Protein AF-A0A967SV02-F1 (afdb_monomer)

Sequence (90 aa):
SVQIKWISGIGADYSPAIYLAKYINIDKDANGVFYQYHLSDSVLTDYKIGLFNTALYTQIEYQPVHTLRLVAAARYDRLDYNFDNHLPPG

pLDDT: mean 94.32, std 5.28, range [66.0, 98.69]

Mean predicted aligned error: 6.48 Å

Nearest PDB structures (foldseek):
  8b0f-assembly1_B  TM=1.812E-01  e=5.887E-02  Homo sapiens
  8a1d-assembly1_D  TM=1.664E-01  e=2.305E-01  Mus musculus
  6h03-assembly1_G  TM=1.717E-01  e=3.291E-01  Homo sapiens
  8b0f-assembly1_C  TM=1.833E-01  e=4.428E-01  Homo sapiens
  7pag-assembly1_A  TM=2.234E-01  e=2.475E+00  Mus musculus

Foldseek 3Di:
DKDKDKDKDKDKDKDKDWDWDFDKDWDADPVGDTDDIDTDPHTPFTKIKTKMKMKIKMKMWIDRDPPDIDIDMDMDMDIDIDMGGPDDDD

Structure (mmCIF, N/CA/C/O backbone):
data_AF-A0A967SV02-F1
#
_entry.id   AF-A0A967SV02-F1
#
loop_
_atom_site.group_PDB
_atom_site.id
_atom_site.type_symbol
_atom_site.label_atom_id
_atom_site.label_alt_id
_atom_site.label_comp_id
_atom_site.label_asym_id
_atom_site.label_entity_id
_atom_site.label_seq_id
_atom_site.pdbx_PDB_ins_code
_atom_site.Cartn_x
_atom_site.Cartn_y
_atom_site.Cartn_z
_atom_site.occupancy
_atom_site.B_iso_or_equiv
_atom_site.auth_seq_id
_atom_site.auth_comp_id
_atom_site.auth_asym_id
_atom_site.auth_atom_id
_atom_site.pdbx_PDB_model_num
ATOM 1 N N . SER A 1 1 ? -27.443 7.155 31.157 1.00 74.06 1 SER A N 1
ATOM 2 C CA . SER A 1 1 ? -27.255 5.759 30.718 1.00 74.06 1 SER A CA 1
ATOM 3 C C . SER A 1 1 ? -25.877 5.582 30.118 1.00 74.06 1 SER A C 1
ATOM 5 O O . SER A 1 1 ? -25.405 6.501 29.458 1.00 74.06 1 SER A O 1
ATOM 7 N N . VAL A 1 2 ? -25.246 4.437 30.370 1.00 85.19 2 VAL A N 1
ATOM 8 C CA . VAL A 1 2 ? -23.989 4.022 29.731 1.00 85.19 2 VAL A CA 1
ATOM 9 C C . VAL A 1 2 ? -24.268 3.665 28.269 1.00 85.19 2 VAL A C 1
ATOM 11 O O . VAL A 1 2 ? -25.286 3.030 27.996 1.00 85.19 2 VAL A O 1
ATOM 14 N N . GLN A 1 3 ? -23.399 4.068 27.338 1.00 94.31 3 GLN A N 1
ATOM 15 C CA . GLN A 1 3 ? -23.519 3.709 25.917 1.00 94.31 3 GLN A CA 1
ATOM 16 C C . GLN A 1 3 ? -22.282 2.944 25.446 1.00 94.31 3 GLN A C 1
ATOM 18 O O . GLN A 1 3 ? -21.156 3.340 25.744 1.00 94.31 3 GLN A O 1
ATOM 23 N N . ILE A 1 4 ? -22.496 1.861 24.699 1.00 96.69 4 ILE A N 1
ATOM 24 C CA . ILE A 1 4 ? -21.445 1.109 24.008 1.00 96.69 4 ILE A CA 1
ATOM 25 C C . ILE A 1 4 ? -21.820 1.050 22.531 1.00 96.69 4 ILE A C 1
ATOM 27 O O . ILE A 1 4 ? -22.950 0.693 22.199 1.00 96.69 4 ILE A O 1
ATOM 31 N N . LYS A 1 5 ? -20.876 1.376 21.649 1.00 97.56 5 LYS A N 1
ATOM 32 C CA . LYS A 1 5 ? -20.993 1.132 20.209 1.00 97.56 5 LYS A CA 1
ATOM 33 C C . LYS A 1 5 ? -19.822 0.286 19.762 1.00 97.56 5 LYS A C 1
ATOM 35 O O . LYS A 1 5 ? -18.684 0.545 20.139 1.00 97.56 5 LYS A O 1
ATOM 40 N N . TRP A 1 6 ? -20.108 -0.708 18.940 1.00 98.25 6 TRP A N 1
ATOM 41 C CA . TRP A 1 6 ? -19.102 -1.590 18.381 1.00 98.25 6 TRP A CA 1
ATOM 42 C C . TRP A 1 6 ? -19.330 -1.716 16.881 1.00 98.25 6 TRP A C 1
ATOM 44 O O . TRP A 1 6 ? -20.459 -1.921 16.436 1.00 98.25 6 TRP A O 1
ATOM 54 N N . ILE A 1 7 ? -18.259 -1.552 16.112 1.00 98.50 7 ILE A N 1
ATOM 55 C CA . ILE A 1 7 ? -18.256 -1.700 14.660 1.00 98.50 7 ILE A CA 1
ATOM 56 C C . ILE A 1 7 ? -17.077 -2.590 14.300 1.00 98.50 7 ILE A C 1
ATOM 58 O O . ILE A 1 7 ? -15.969 -2.368 14.776 1.00 98.50 7 ILE A O 1
ATOM 62 N N . SER A 1 8 ? -17.307 -3.579 13.446 1.00 98.44 8 SER A N 1
ATOM 63 C CA . SER A 1 8 ? -16.245 -4.367 12.822 1.00 98.44 8 SER A CA 1
ATOM 64 C C . SER A 1 8 ? -16.493 -4.466 11.330 1.00 98.44 8 SER A C 1
ATOM 66 O O . SER A 1 8 ? -17.631 -4.339 10.877 1.00 98.44 8 SER A O 1
ATOM 68 N N . GLY A 1 9 ? -15.438 -4.719 10.572 1.00 98.56 9 GLY A N 1
ATOM 69 C CA . GLY A 1 9 ? -15.560 -4.973 9.150 1.00 98.56 9 GLY A CA 1
ATOM 70 C C . GLY A 1 9 ? -14.305 -5.591 8.566 1.00 98.56 9 GLY A C 1
ATOM 71 O O . GLY A 1 9 ? -13.258 -5.665 9.208 1.00 98.56 9 GLY A O 1
ATOM 72 N N . ILE A 1 10 ? -14.441 -6.046 7.330 1.00 98.50 10 ILE A N 1
ATOM 73 C CA . ILE A 1 10 ? -13.361 -6.626 6.541 1.00 98.50 10 ILE A CA 1
ATOM 74 C C . ILE A 1 10 ? -13.122 -5.773 5.298 1.00 98.50 10 ILE A C 1
ATOM 76 O O . ILE A 1 10 ? -14.026 -5.081 4.831 1.00 98.50 10 ILE A O 1
ATOM 80 N N . GLY A 1 11 ? -11.905 -5.815 4.774 1.00 97.94 11 GLY A N 1
ATOM 81 C CA . GLY A 1 11 ? -11.528 -5.187 3.514 1.00 97.94 11 GLY A CA 1
ATOM 82 C C . GLY A 1 11 ? -10.841 -6.194 2.604 1.00 97.94 11 GLY A C 1
ATOM 83 O O . GLY A 1 11 ? -10.124 -7.070 3.084 1.00 97.94 11 GLY A O 1
ATOM 84 N N . ALA A 1 12 ? -11.065 -6.062 1.303 1.00 97.69 12 ALA A N 1
ATOM 85 C CA . ALA A 1 12 ? -10.308 -6.753 0.274 1.00 97.69 12 ALA A CA 1
ATOM 86 C C . ALA A 1 12 ? -10.045 -5.765 -0.863 1.00 97.69 12 ALA A C 1
ATOM 88 O O . ALA A 1 12 ? -10.974 -5.101 -1.320 1.00 97.69 12 ALA A O 1
ATOM 89 N N . ASP A 1 13 ? -8.793 -5.668 -1.288 1.00 96.94 13 ASP A N 1
ATOM 90 C CA . ASP A 1 13 ? -8.350 -4.787 -2.362 1.00 96.94 13 ASP A CA 1
ATOM 91 C C . ASP A 1 13 ? -7.468 -5.567 -3.337 1.00 96.94 13 ASP A C 1
ATOM 93 O O . ASP A 1 13 ? -6.544 -6.273 -2.927 1.00 96.94 13 ASP A O 1
ATOM 97 N N . TYR A 1 14 ? -7.780 -5.459 -4.628 1.00 96.19 14 TYR A N 1
ATOM 98 C CA . TYR A 1 14 ? -6.991 -6.039 -5.706 1.00 96.19 14 TYR A CA 1
ATOM 99 C C . TYR A 1 14 ? -6.480 -4.917 -6.606 1.00 96.19 14 TYR A C 1
ATOM 101 O O . TYR A 1 14 ? -7.248 -4.316 -7.357 1.00 96.19 14 TYR A O 1
ATOM 109 N N . SER A 1 15 ? -5.172 -4.677 -6.533 1.00 95.12 15 SER A N 1
ATOM 110 C CA . SER A 1 15 ? -4.493 -3.539 -7.153 1.00 95.12 15 SER A CA 1
ATOM 111 C C . SER A 1 15 ? -3.362 -4.007 -8.081 1.00 95.12 15 SER A C 1
ATOM 113 O O . SER A 1 15 ? -2.183 -3.873 -7.745 1.00 95.12 15 SER A O 1
ATOM 115 N N . PRO A 1 16 ? -3.670 -4.609 -9.246 1.00 94.75 16 PRO A N 1
ATOM 116 C CA . PRO A 1 16 ? -2.649 -4.979 -10.216 1.00 94.75 16 PRO A CA 1
ATOM 117 C C . PRO A 1 16 ? -2.048 -3.736 -10.887 1.00 94.75 16 PRO A C 1
ATOM 119 O O . PRO A 1 16 ? -2.760 -2.787 -11.213 1.00 94.75 16 PRO A O 1
ATOM 122 N N . ALA A 1 17 ? -0.747 -3.773 -11.166 1.00 92.94 17 ALA A N 1
ATOM 123 C CA . ALA A 1 17 ? -0.042 -2.728 -11.899 1.00 92.94 17 ALA A CA 1
ATOM 124 C C . ALA A 1 17 ? 0.854 -3.330 -12.986 1.00 92.94 17 ALA A C 1
ATOM 126 O O . ALA A 1 17 ? 1.446 -4.391 -12.803 1.00 92.94 17 ALA A O 1
ATOM 127 N N . ILE A 1 18 ? 0.958 -2.636 -14.116 1.00 93.38 18 ILE A N 1
ATOM 128 C CA . ILE A 1 18 ? 1.919 -2.931 -15.183 1.00 93.38 18 ILE A CA 1
ATOM 129 C C . ILE A 1 18 ? 2.785 -1.696 -15.399 1.00 93.38 18 ILE A 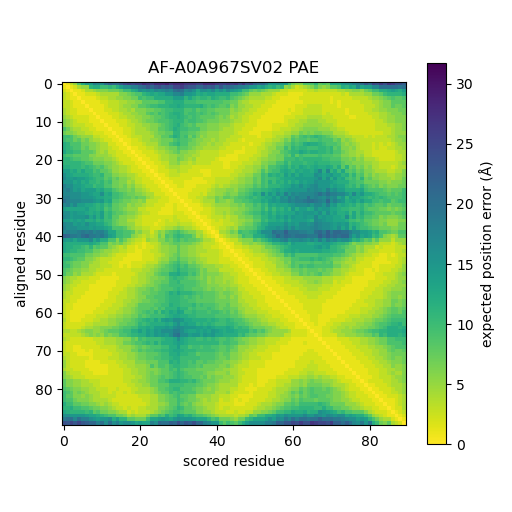C 1
ATOM 131 O O . ILE A 1 18 ? 2.278 -0.573 -15.345 1.00 93.38 18 ILE A O 1
ATOM 135 N N . TYR A 1 19 ? 4.077 -1.890 -15.639 1.00 94.19 19 TYR A N 1
ATOM 136 C CA . TYR A 1 19 ? 4.987 -0.791 -15.927 1.00 94.19 19 TYR A CA 1
ATOM 137 C C . TYR A 1 19 ? 5.947 -1.165 -17.048 1.00 94.19 19 TYR A C 1
ATOM 139 O O . TYR A 1 19 ? 6.634 -2.178 -16.965 1.00 94.19 19 TYR A O 1
ATOM 147 N N . LEU A 1 20 ? 5.998 -0.310 -18.071 1.00 93.75 20 LEU A N 1
ATOM 148 C CA . LEU A 1 20 ? 6.909 -0.421 -19.202 1.00 93.75 20 LEU A CA 1
ATOM 149 C C . LEU A 1 20 ? 7.651 0.906 -19.377 1.00 93.75 20 LEU A C 1
ATOM 151 O O . LEU A 1 20 ? 7.034 1.946 -19.612 1.00 93.75 20 LEU A O 1
ATOM 155 N N . ALA A 1 21 ? 8.975 0.851 -19.316 1.00 92.12 21 ALA A N 1
ATOM 156 C CA . ALA A 1 21 ? 9.871 1.955 -19.613 1.00 92.12 21 ALA A CA 1
ATOM 157 C C . ALA A 1 21 ? 10.900 1.524 -20.657 1.00 92.12 21 ALA A C 1
ATOM 159 O O . ALA A 1 21 ? 11.490 0.446 -20.573 1.00 92.12 21 ALA A O 1
ATOM 160 N N . LYS A 1 22 ? 11.145 2.401 -21.630 1.00 93.19 22 LYS A N 1
ATOM 161 C CA . LYS A 1 22 ? 12.177 2.237 -22.656 1.00 93.19 22 LYS A CA 1
ATOM 162 C C . LYS A 1 22 ? 13.290 3.248 -22.438 1.00 93.19 22 LYS A C 1
ATOM 164 O O . LYS A 1 22 ? 13.055 4.321 -21.881 1.00 93.19 22 LYS A O 1
ATOM 169 N N . TYR A 1 23 ? 14.484 2.917 -22.907 1.00 92.62 23 TYR A N 1
ATOM 170 C CA . TYR A 1 23 ? 15.544 3.907 -23.015 1.00 92.62 23 TYR A CA 1
ATOM 171 C C . TYR A 1 23 ? 15.156 4.982 -24.034 1.00 92.62 23 TYR A C 1
ATOM 173 O O . TYR A 1 23 ? 14.485 4.714 -25.035 1.00 92.62 23 TYR A O 1
ATOM 181 N N . ILE A 1 24 ? 15.609 6.204 -23.782 1.00 92.94 24 ILE A N 1
ATOM 182 C CA . ILE A 1 24 ? 15.545 7.304 -24.740 1.00 92.94 24 ILE A CA 1
ATOM 183 C C . ILE A 1 24 ? 16.949 7.847 -24.955 1.00 92.94 24 ILE A C 1
ATOM 185 O O . ILE A 1 24 ? 17.754 7.898 -24.024 1.00 92.94 24 ILE A O 1
ATOM 189 N N . ASN A 1 25 ? 17.220 8.274 -26.179 1.00 92.62 25 ASN A N 1
ATOM 190 C CA . ASN A 1 25 ? 18.375 9.104 -26.487 1.00 92.62 25 ASN A CA 1
ATOM 191 C C . ASN A 1 25 ? 17.925 10.563 -26.444 1.00 92.62 25 ASN A C 1
ATOM 193 O O . ASN A 1 25 ? 16.807 10.867 -26.855 1.00 92.62 25 ASN A O 1
ATOM 197 N N . ILE A 1 26 ? 18.764 11.459 -25.932 1.00 93.62 26 ILE A N 1
ATOM 198 C CA . ILE A 1 26 ? 18.433 12.881 -25.797 1.00 93.62 26 ILE A CA 1
ATOM 199 C C . ILE A 1 26 ? 19.516 13.695 -26.493 1.00 93.62 26 ILE A C 1
ATOM 201 O O . ILE A 1 26 ? 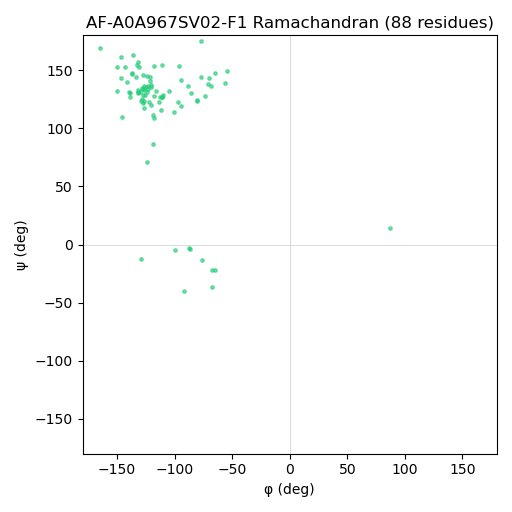20.700 13.522 -26.198 1.00 93.62 26 ILE A O 1
ATOM 205 N N . ASP A 1 27 ? 19.102 14.607 -27.366 1.00 95.88 27 ASP A N 1
ATOM 206 C CA . ASP A 1 27 ? 20.006 15.534 -28.033 1.00 95.88 27 ASP A CA 1
ATOM 207 C C . ASP A 1 27 ? 20.185 16.793 -27.183 1.00 95.88 27 ASP A C 1
ATOM 209 O O . ASP A 1 27 ? 19.229 17.360 -26.635 1.00 95.88 27 ASP A O 1
ATOM 213 N N . LYS A 1 28 ? 21.440 17.231 -27.083 1.00 96.75 28 LYS A N 1
ATOM 214 C CA . LYS A 1 28 ? 21.872 18.381 -26.292 1.00 96.75 28 LYS A CA 1
ATOM 215 C C . LYS A 1 28 ? 22.653 19.336 -27.186 1.00 96.75 28 LYS A C 1
ATOM 217 O O . LYS A 1 28 ? 23.515 18.895 -27.944 1.00 96.75 28 LYS A O 1
ATOM 222 N N . ASP A 1 29 ? 22.354 20.628 -27.121 1.00 94.88 29 ASP A N 1
ATOM 223 C CA . ASP A 1 29 ? 23.115 21.635 -27.860 1.00 94.88 29 ASP A CA 1
ATOM 224 C C . ASP A 1 29 ? 24.467 21.938 -27.180 1.00 94.88 29 ASP A C 1
ATOM 226 O O . ASP A 1 29 ? 24.774 21.446 -26.087 1.00 94.88 29 ASP A O 1
ATOM 230 N N . ALA A 1 30 ? 25.288 22.774 -27.822 1.00 95.38 30 ALA A N 1
ATOM 231 C CA . ALA A 1 30 ? 26.603 23.157 -27.305 1.00 95.38 30 ALA A CA 1
ATOM 232 C C . ALA A 1 30 ? 26.548 23.966 -25.991 1.00 95.38 30 ALA A C 1
ATOM 234 O O . ALA A 1 30 ? 27.521 23.969 -25.239 1.00 95.38 30 ALA A O 1
ATOM 235 N N . ASN A 1 31 ? 25.420 24.619 -25.692 1.00 95.62 31 ASN A N 1
ATOM 236 C CA . ASN A 1 31 ? 25.188 25.346 -24.439 1.00 95.62 31 ASN A CA 1
ATOM 237 C C . ASN A 1 31 ? 24.649 24.433 -23.329 1.00 95.62 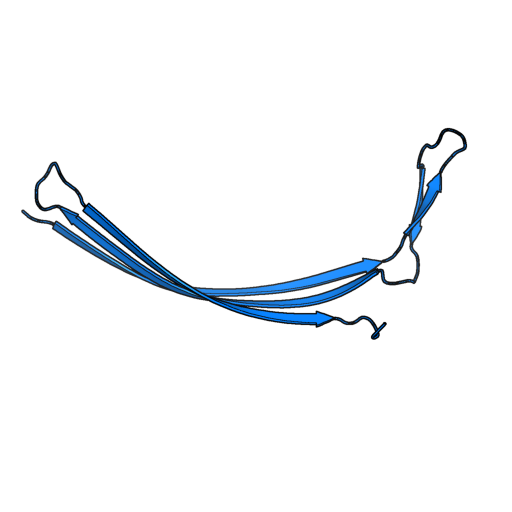31 ASN A C 1
ATOM 239 O O . ASN A 1 31 ? 24.474 24.859 -22.188 1.00 95.62 31 ASN A O 1
ATOM 243 N N . GLY A 1 32 ? 24.386 23.168 -23.650 1.00 93.94 32 GLY A N 1
ATOM 244 C CA . GLY A 1 32 ? 23.845 22.197 -22.725 1.00 93.94 32 GLY A CA 1
ATOM 245 C C . GLY A 1 32 ? 22.315 22.178 -22.637 1.00 93.94 32 GLY A C 1
ATOM 246 O O . GLY A 1 32 ? 21.783 21.575 -21.704 1.00 93.94 32 GLY A O 1
ATOM 247 N N . VAL A 1 33 ? 21.606 22.796 -23.578 1.00 95.50 33 VAL A N 1
ATOM 248 C CA . VAL A 1 33 ? 20.144 22.759 -23.654 1.00 95.50 33 VAL A CA 1
ATOM 249 C C . VAL A 1 33 ? 19.708 21.446 -24.297 1.00 95.50 33 VAL A C 1
ATOM 251 O O . VAL A 1 33 ? 20.124 21.118 -25.406 1.00 95.50 33 VAL A O 1
ATOM 254 N N . PHE A 1 34 ? 18.860 20.689 -23.603 1.00 95.62 34 PHE A N 1
ATOM 255 C CA . PHE A 1 34 ? 18.207 19.501 -24.153 1.00 95.62 34 P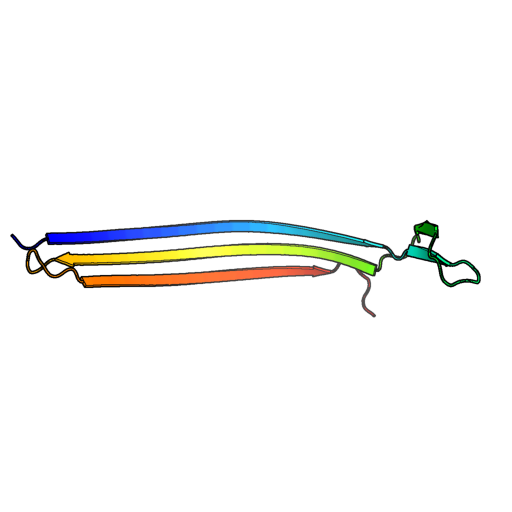HE A CA 1
ATOM 256 C C . PHE A 1 34 ? 17.009 19.937 -24.997 1.00 95.62 34 PHE A C 1
ATOM 258 O O . PHE A 1 34 ? 16.133 20.632 -24.484 1.00 95.62 34 PHE A O 1
ATOM 265 N N . TYR A 1 35 ? 16.965 19.552 -26.270 1.00 94.94 35 TYR A N 1
ATOM 266 C CA . TYR A 1 35 ? 15.945 20.063 -27.200 1.00 94.94 35 TYR A CA 1
ATOM 267 C C . TYR A 1 35 ? 15.200 18.979 -27.982 1.00 94.94 35 TYR A C 1
ATOM 269 O O . TYR A 1 35 ? 14.166 19.271 -28.580 1.00 94.94 35 TYR A O 1
ATOM 277 N N . GLN A 1 36 ? 15.679 17.734 -27.969 1.00 95.19 36 GLN A N 1
ATOM 278 C CA . GLN A 1 36 ? 15.041 16.628 -28.679 1.00 95.19 36 GLN A CA 1
ATOM 279 C C . GLN A 1 36 ? 15.293 15.298 -27.966 1.00 95.19 36 GLN A C 1
ATOM 281 O O . GLN A 1 36 ? 16.293 15.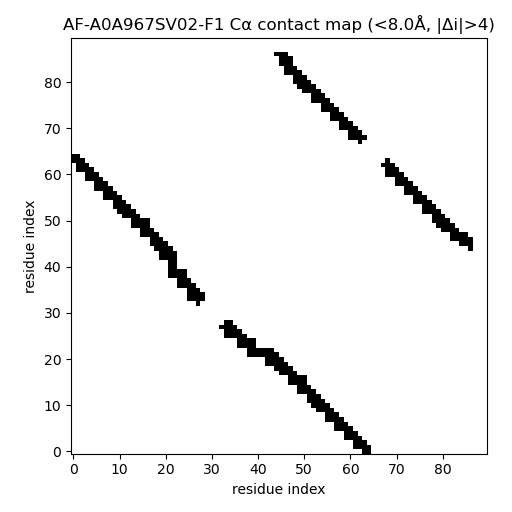135 -27.267 1.00 95.19 36 GLN A O 1
ATOM 286 N N . TYR A 1 37 ? 14.374 14.347 -28.137 1.00 92.88 37 TYR A N 1
ATOM 287 C CA . TYR A 1 37 ? 14.556 12.965 -27.711 1.00 92.88 37 TYR A CA 1
ATOM 288 C C . TYR A 1 37 ? 14.168 11.996 -28.826 1.00 92.88 37 TYR A C 1
ATOM 290 O O . TYR A 1 37 ? 13.325 12.302 -29.672 1.00 92.88 37 TYR A O 1
ATOM 298 N N . HIS A 1 38 ? 14.757 10.805 -28.776 1.00 92.62 38 HIS A N 1
ATOM 299 C CA . HIS A 1 38 ? 14.469 9.691 -29.670 1.00 92.62 38 HIS A CA 1
ATOM 300 C C . HIS A 1 38 ? 14.177 8.448 -28.840 1.00 92.62 38 HIS A C 1
ATOM 302 O O . HIS A 1 38 ? 14.890 8.149 -27.879 1.00 92.62 38 HIS A O 1
ATOM 308 N N . LEU A 1 39 ? 13.125 7.721 -29.209 1.00 88.50 39 LEU A N 1
ATOM 309 C CA . LEU A 1 39 ? 12.818 6.435 -28.591 1.00 88.50 39 LEU A CA 1
ATOM 310 C C . LEU A 1 39 ? 13.885 5.409 -28.991 1.00 88.50 39 LEU A C 1
ATOM 312 O O . LEU A 1 39 ? 14.272 5.343 -30.155 1.00 88.50 39 LEU A O 1
ATOM 316 N N . SER A 1 40 ? 14.341 4.613 -28.026 1.00 85.44 40 SER A N 1
ATOM 317 C CA . SER A 1 40 ? 15.148 3.423 -28.286 1.00 85.44 40 SER A CA 1
ATOM 318 C C . SER A 1 40 ? 14.263 2.180 -28.306 1.00 85.44 40 SER A C 1
ATOM 320 O O . SER A 1 40 ? 13.230 2.117 -27.631 1.00 85.44 40 SER A O 1
ATOM 322 N N . ASP A 1 41 ? 14.707 1.160 -29.032 1.00 82.38 41 ASP A N 1
ATOM 323 C 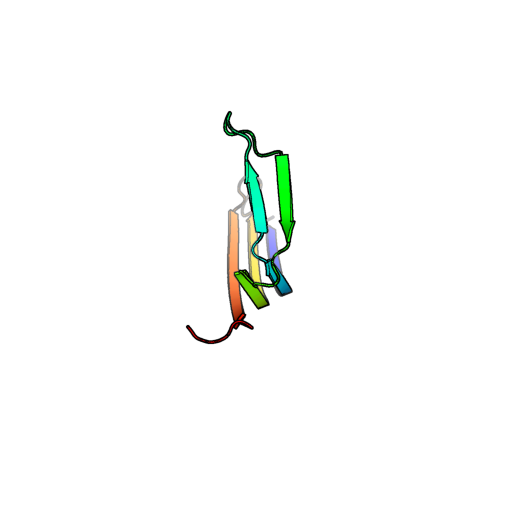CA . ASP A 1 41 ? 14.099 -0.169 -28.998 1.00 82.38 41 ASP A CA 1
ATOM 324 C C . ASP A 1 41 ? 14.473 -0.945 -27.723 1.00 82.38 41 ASP A C 1
ATOM 326 O O . ASP A 1 41 ? 13.824 -1.934 -27.382 1.00 82.38 41 ASP A O 1
ATOM 330 N N . SER A 1 42 ? 15.474 -0.471 -26.972 1.00 87.44 42 SER A N 1
ATOM 331 C CA . SER A 1 42 ? 15.887 -1.074 -25.706 1.00 87.44 42 SER A CA 1
ATOM 332 C C . SER A 1 42 ? 14.881 -0.796 -24.587 1.00 87.44 42 SER A C 1
ATOM 334 O O . SER A 1 42 ? 14.550 0.354 -24.282 1.00 87.44 42 SER A O 1
ATOM 336 N N . VAL A 1 43 ? 14.453 -1.859 -23.909 1.00 90.25 43 VAL A N 1
ATOM 337 C CA . VAL A 1 43 ? 13.596 -1.790 -22.721 1.00 90.25 43 VAL A CA 1
ATOM 338 C C . VAL A 1 43 ? 14.465 -1.588 -21.477 1.00 90.25 43 VAL A C 1
ATOM 340 O O . VAL A 1 43 ? 15.447 -2.296 -21.279 1.00 90.25 43 VAL A O 1
ATOM 343 N N . LEU A 1 44 ? 14.104 -0.605 -20.653 1.00 90.12 44 LEU A N 1
ATOM 344 C CA . LEU A 1 44 ? 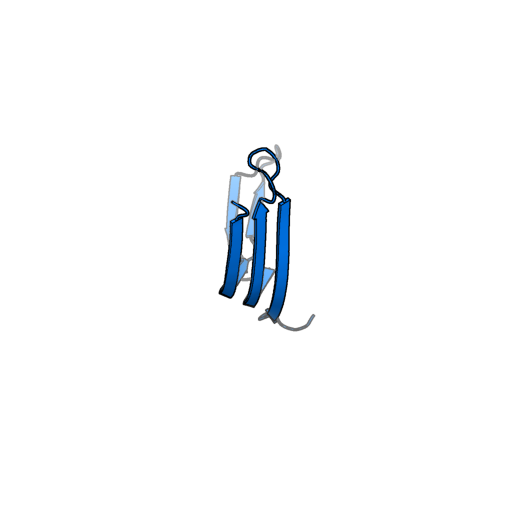14.744 -0.310 -19.367 1.00 90.12 44 LEU A CA 1
ATOM 345 C C . LEU A 1 44 ? 14.050 -1.055 -18.224 1.00 90.12 44 LEU A C 1
ATOM 347 O O . LEU A 1 44 ? 14.690 -1.515 -17.283 1.00 90.12 44 LEU A O 1
ATOM 351 N N . THR A 1 45 ? 12.724 -1.135 -18.262 1.00 92.00 45 THR A N 1
ATOM 352 C CA . THR A 1 45 ? 11.930 -1.810 -17.235 1.00 92.00 45 THR A CA 1
ATOM 353 C C . THR A 1 45 ? 10.667 -2.358 -17.869 1.00 92.00 45 THR A C 1
ATOM 355 O O . THR A 1 45 ? 9.984 -1.631 -18.581 1.00 92.00 45 THR A O 1
ATOM 358 N N . ASP A 1 46 ? 10.352 -3.616 -17.596 1.00 94.94 46 ASP A N 1
ATOM 359 C CA . ASP A 1 46 ? 9.084 -4.232 -17.972 1.00 94.94 46 ASP A CA 1
ATOM 360 C C . ASP A 1 46 ? 8.695 -5.227 -16.885 1.00 94.94 46 ASP A C 1
ATOM 362 O O . ASP A 1 46 ? 9.363 -6.245 -16.693 1.00 94.94 46 ASP A O 1
ATOM 366 N N . TYR A 1 47 ? 7.660 -4.890 -16.121 1.00 94.44 47 TYR A N 1
ATOM 367 C CA . TYR A 1 47 ? 7.165 -5.765 -15.071 1.00 94.44 47 TYR A CA 1
ATOM 368 C C . TYR A 1 47 ? 5.659 -5.658 -14.879 1.00 94.44 47 TYR A C 1
ATOM 370 O O . TYR A 1 47 ? 5.007 -4.654 -15.195 1.00 94.44 47 TYR A O 1
ATOM 378 N N . LYS A 1 48 ? 5.122 -6.690 -14.235 1.00 95.75 48 LYS A N 1
ATOM 379 C CA . LYS A 1 48 ? 3.776 -6.723 -13.680 1.00 95.75 48 LYS A CA 1
ATOM 380 C C . LYS A 1 48 ? 3.837 -6.972 -12.175 1.00 95.75 48 LYS A C 1
ATOM 382 O O . LYS A 1 48 ? 4.570 -7.830 -11.697 1.00 95.75 48 LYS A O 1
ATOM 387 N N . ILE A 1 49 ? 3.025 -6.234 -11.429 1.00 95.12 49 ILE A N 1
ATOM 388 C CA . ILE A 1 49 ? 2.797 -6.433 -10.000 1.00 95.12 49 ILE A CA 1
ATOM 389 C C . ILE A 1 49 ? 1.355 -6.889 -9.803 1.00 95.12 49 ILE A C 1
ATOM 391 O O . ILE A 1 49 ? 0.414 -6.239 -10.256 1.00 95.12 49 ILE A O 1
ATOM 395 N N . GLY A 1 50 ? 1.176 -8.001 -9.101 1.00 96.06 50 GLY A N 1
ATOM 396 C CA . GLY A 1 50 ? -0.073 -8.349 -8.442 1.00 96.06 50 GLY A CA 1
ATOM 397 C C . GLY A 1 50 ? 0.000 -7.940 -6.978 1.00 96.06 50 GLY A C 1
ATOM 398 O O . GLY A 1 50 ? 0.885 -8.403 -6.261 1.00 96.06 50 GLY A O 1
ATOM 399 N N . LEU A 1 51 ? -0.932 -7.100 -6.536 1.00 96.00 51 LEU A N 1
ATOM 400 C CA . LEU A 1 51 ? -1.090 -6.746 -5.132 1.00 96.00 51 LEU A CA 1
ATOM 401 C C . LEU A 1 51 ? -2.493 -7.134 -4.682 1.00 96.00 51 LEU A C 1
ATOM 403 O O . LEU A 1 51 ? -3.478 -6.647 -5.239 1.00 96.00 51 LEU A O 1
ATOM 407 N N . PHE A 1 52 ? -2.580 -8.013 -3.690 1.00 97.38 52 PHE A N 1
ATOM 408 C CA . PHE A 1 52 ? -3.838 -8.339 -3.035 1.00 97.38 52 PHE A CA 1
ATOM 409 C C . PHE A 1 52 ? -3.717 -8.056 -1.543 1.00 97.38 52 PHE A C 1
ATOM 411 O O . PHE A 1 52 ? -2.825 -8.572 -0.872 1.00 97.38 52 PHE A O 1
ATOM 418 N N . ASN A 1 53 ? -4.596 -7.209 -1.022 1.00 97.50 53 ASN A N 1
ATOM 419 C CA . ASN A 1 53 ? -4.639 -6.869 0.390 1.00 97.50 53 ASN A CA 1
ATOM 420 C C . ASN A 1 53 ? -5.959 -7.338 0.995 1.00 97.50 53 ASN A C 1
ATOM 422 O O . ASN A 1 53 ? -7.027 -7.066 0.454 1.00 97.50 53 ASN A O 1
ATOM 426 N N . THR A 1 54 ? -5.888 -8.017 2.135 1.00 98.25 54 THR A N 1
ATOM 427 C CA . THR A 1 54 ? -7.062 -8.338 2.950 1.00 98.25 54 THR A CA 1
ATOM 428 C C . THR A 1 54 ? -6.900 -7.750 4.333 1.00 98.25 54 THR A C 1
ATOM 430 O O . THR A 1 54 ? -5.797 -7.708 4.872 1.00 98.25 54 THR A O 1
ATOM 433 N N . ALA A 1 55 ? -8.000 -7.295 4.918 1.00 98.19 55 ALA A N 1
ATOM 434 C CA . ALA A 1 55 ? -7.967 -6.623 6.199 1.00 98.19 55 ALA A CA 1
ATOM 435 C C . ALA A 1 55 ? -9.160 -6.969 7.076 1.00 98.19 55 ALA A C 1
ATOM 437 O O . ALA A 1 55 ? -10.256 -7.238 6.589 1.00 98.19 55 ALA A O 1
ATOM 438 N N . LEU A 1 56 ? -8.949 -6.884 8.383 1.00 98.50 56 LEU A N 1
ATOM 439 C CA . LEU A 1 56 ? -9.974 -6.975 9.412 1.00 98.50 56 LEU A CA 1
ATOM 440 C C . LEU A 1 56 ? -9.800 -5.788 10.356 1.00 98.50 56 LEU A C 1
ATOM 442 O O . LEU A 1 56 ? -8.693 -5.522 10.820 1.00 98.50 56 LEU A O 1
ATOM 446 N N . TYR A 1 57 ? -10.886 -5.083 10.659 1.00 98.44 57 TYR A N 1
ATOM 447 C CA . TYR A 1 57 ? -10.888 -3.990 11.623 1.00 98.44 57 TYR A CA 1
ATOM 448 C C . TYR A 1 57 ? -12.031 -4.127 12.627 1.00 98.44 57 TYR A C 1
ATOM 450 O O . TYR A 1 57 ? -13.085 -4.691 12.334 1.00 98.44 57 TYR A O 1
ATOM 458 N N . THR A 1 58 ? -11.817 -3.573 13.815 1.00 98.69 58 THR A N 1
ATOM 459 C CA . THR A 1 58 ? -12.811 -3.474 14.885 1.00 98.69 58 THR A CA 1
ATOM 460 C C . THR A 1 58 ? -12.596 -2.183 15.667 1.00 98.69 58 THR A C 1
ATOM 462 O O . THR A 1 58 ? -11.460 -1.756 15.875 1.00 98.69 58 THR A O 1
ATOM 465 N N . GLN A 1 59 ? -13.682 -1.549 16.094 1.00 98.62 59 GLN A N 1
ATOM 466 C CA . GLN A 1 59 ? -13.683 -0.333 16.895 1.00 98.62 59 GLN A CA 1
ATOM 467 C C . GLN A 1 59 ? -14.774 -0.406 17.957 1.00 98.62 59 GLN A C 1
ATOM 469 O O . GLN A 1 59 ? -15.936 -0.670 17.648 1.00 98.62 59 GLN A O 1
ATOM 474 N N . ILE A 1 60 ? -14.407 -0.098 19.197 1.00 98.44 60 ILE A N 1
ATOM 475 C CA . ILE A 1 60 ? -15.310 -0.008 20.341 1.00 98.44 60 ILE A CA 1
ATOM 476 C C . ILE A 1 60 ? -15.286 1.427 20.869 1.00 98.44 60 ILE A C 1
ATOM 478 O O . ILE A 1 60 ? -14.225 1.980 21.152 1.00 98.44 60 ILE A O 1
ATOM 482 N N . GLU A 1 61 ? -16.467 2.017 21.017 1.00 98.25 61 GLU A N 1
ATOM 483 C CA . GLU A 1 61 ? -16.717 3.276 21.715 1.00 98.25 61 GLU A CA 1
ATOM 484 C C . GLU A 1 61 ? -17.486 2.974 23.005 1.00 98.25 61 GLU A C 1
ATOM 486 O O . GLU A 1 61 ? -18.522 2.310 22.980 1.00 98.25 61 GLU A O 1
ATOM 491 N N . TYR A 1 62 ? -16.991 3.479 24.130 1.00 97.94 62 TYR A N 1
ATOM 492 C CA . TYR A 1 62 ? -17.596 3.328 25.446 1.00 97.94 62 TYR A CA 1
ATOM 493 C C . TYR A 1 62 ? -17.781 4.693 26.109 1.00 97.94 62 TYR A C 1
ATOM 495 O O . TYR A 1 62 ? -16.823 5.442 26.298 1.00 97.94 62 TYR A O 1
ATOM 503 N N . GLN A 1 63 ? -19.017 5.013 26.486 1.00 97.75 63 GLN A N 1
ATOM 504 C CA . GLN A 1 63 ? -19.388 6.252 27.164 1.00 97.75 63 GLN A CA 1
ATOM 505 C C . GLN A 1 63 ? -19.978 5.933 28.549 1.00 97.75 63 GLN A C 1
ATOM 507 O O . GLN A 1 63 ? -21.198 5.779 28.679 1.00 97.75 63 GLN A O 1
ATOM 512 N N . PRO A 1 64 ? -19.134 5.800 29.593 1.00 93.88 64 PRO A N 1
ATOM 513 C CA . PRO A 1 64 ? -19.589 5.507 30.954 1.00 93.88 64 PRO A CA 1
ATOM 514 C C . PRO A 1 64 ? -20.376 6.668 31.577 1.00 93.88 64 PRO A C 1
ATOM 516 O O . PRO A 1 64 ? -21.351 6.452 32.294 1.00 93.88 64 PRO A O 1
ATOM 519 N N . VAL A 1 65 ? -19.972 7.908 31.285 1.00 96.12 65 VAL A N 1
ATOM 520 C CA . VAL A 1 65 ? -20.633 9.144 31.727 1.00 96.12 65 VAL A CA 1
ATOM 521 C C . VAL A 1 65 ? -20.719 10.123 30.563 1.00 96.12 65 VAL A C 1
ATOM 523 O O . VAL A 1 65 ? -20.034 9.982 29.556 1.00 96.12 65 VAL A O 1
ATOM 526 N N . HIS A 1 66 ? -21.572 11.135 30.678 1.00 92.44 66 HIS A N 1
ATOM 527 C CA . HIS A 1 66 ? -21.953 11.979 29.539 1.00 92.44 66 HIS A CA 1
ATOM 528 C C . HIS A 1 66 ? -20.767 12.830 29.047 1.00 92.44 66 HIS A C 1
ATOM 530 O O . HIS A 1 66 ? -20.720 13.218 27.885 1.00 92.44 66 HIS A O 1
ATOM 536 N N . THR A 1 67 ? -19.779 13.043 29.918 1.00 96.06 67 THR A N 1
ATOM 537 C CA . THR A 1 67 ? -18.573 13.846 29.695 1.00 96.06 67 THR A CA 1
ATOM 538 C C . THR A 1 67 ? -17.323 13.034 29.336 1.00 96.06 67 THR A C 1
ATOM 540 O O . THR A 1 67 ? -16.300 13.636 29.028 1.00 96.06 67 THR A O 1
ATOM 543 N N . LEU A 1 68 ? -17.372 11.694 29.350 1.00 96.19 68 LEU A N 1
ATOM 544 C CA . LEU A 1 68 ? -16.219 10.835 29.051 1.00 96.19 68 LEU A CA 1
ATOM 545 C C . LEU A 1 68 ? -16.575 9.808 27.983 1.00 96.19 68 LEU A C 1
ATOM 547 O O . LEU A 1 68 ? -17.492 9.014 28.169 1.00 96.19 68 LEU A O 1
ATOM 551 N N . ARG A 1 69 ? -15.793 9.777 26.904 1.00 97.19 69 ARG A N 1
ATOM 552 C CA . ARG A 1 69 ? -15.908 8.793 25.827 1.00 97.19 69 ARG A CA 1
ATOM 553 C C . ARG A 1 69 ? -14.543 8.172 25.558 1.00 97.19 69 ARG A C 1
ATOM 555 O O . ARG A 1 69 ? -13.587 8.887 25.277 1.00 97.19 69 ARG A O 1
ATOM 562 N N . LEU A 1 70 ? -14.474 6.850 25.657 1.00 97.94 70 LEU A N 1
ATOM 563 C CA . LEU A 1 70 ? -13.291 6.039 25.395 1.00 97.94 70 LEU A CA 1
ATOM 564 C C . LEU A 1 70 ? -13.465 5.344 24.046 1.00 97.94 70 LEU A C 1
ATOM 566 O O . LEU A 1 70 ? -14.523 4.772 23.790 1.00 97.94 70 LEU A O 1
ATOM 570 N N . VAL A 1 71 ? -12.447 5.399 23.190 1.00 98.19 71 VAL A N 1
ATOM 571 C CA . VAL A 1 71 ? -12.456 4.736 21.880 1.00 98.19 71 VAL A CA 1
ATOM 572 C C . VAL A 1 71 ? -11.201 3.886 21.755 1.00 98.19 71 VAL A C 1
ATOM 574 O O . VAL A 1 71 ? -10.098 4.379 21.976 1.00 98.19 71 VAL A O 1
ATOM 577 N N . ALA A 1 72 ? -11.374 2.618 21.396 1.00 98.38 72 ALA A N 1
ATOM 578 C CA . ALA A 1 72 ? -10.291 1.699 21.077 1.00 98.38 72 ALA A CA 1
ATOM 579 C C . ALA A 1 72 ? -10.566 1.068 19.712 1.00 98.38 72 ALA A C 1
ATOM 581 O O . ALA A 1 72 ? -11.685 0.631 19.445 1.00 98.38 72 ALA A O 1
ATOM 582 N N . ALA A 1 73 ? -9.552 1.023 18.853 1.00 98.31 73 ALA A N 1
ATOM 583 C CA . ALA A 1 73 ? -9.651 0.427 17.530 1.00 98.31 73 ALA A CA 1
ATOM 584 C C . ALA A 1 73 ? -8.413 -0.415 17.231 1.00 98.31 73 ALA A C 1
ATOM 586 O O . ALA A 1 73 ? -7.308 -0.088 17.665 1.00 98.31 73 ALA A O 1
ATOM 587 N N . ALA A 1 74 ? -8.615 -1.490 16.480 1.00 98.62 74 ALA A N 1
ATOM 588 C CA . ALA A 1 74 ? -7.555 -2.357 15.997 1.00 98.62 74 ALA A CA 1
ATOM 589 C C . ALA A 1 74 ? -7.813 -2.723 14.537 1.00 98.62 74 ALA A C 1
A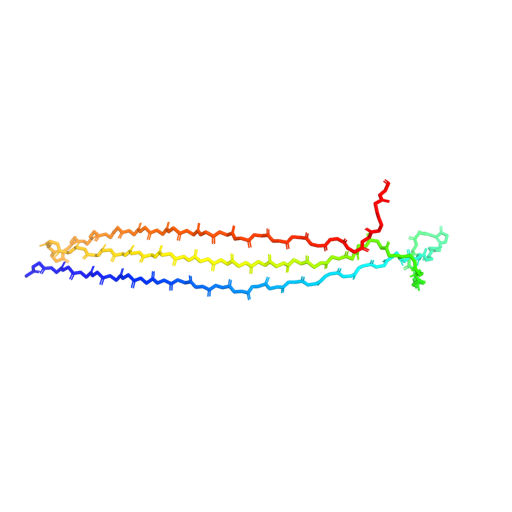TOM 591 O O . ALA A 1 74 ? -8.964 -2.864 14.109 1.00 98.62 74 ALA A O 1
ATOM 592 N N . ARG A 1 75 ? -6.724 -2.892 13.789 1.00 98.62 75 ARG A N 1
ATOM 593 C CA . ARG A 1 75 ? -6.748 -3.337 12.401 1.00 98.62 75 ARG A CA 1
ATOM 594 C C . ARG A 1 75 ? -5.590 -4.294 12.136 1.00 98.62 75 ARG A C 1
ATOM 596 O O . ARG A 1 75 ? -4.488 -4.076 12.632 1.00 98.62 75 ARG A O 1
ATOM 603 N N . TYR A 1 76 ? -5.870 -5.337 11.366 1.00 98.31 76 TYR A N 1
ATOM 604 C CA . TYR A 1 76 ? -4.890 -6.269 10.824 1.00 98.31 76 TYR A CA 1
ATOM 605 C C . TYR A 1 76 ? -5.012 -6.289 9.301 1.00 98.31 76 TYR A C 1
ATOM 607 O O . TYR A 1 76 ? -6.124 -6.412 8.788 1.00 98.31 76 TYR A O 1
ATOM 615 N N . ASP A 1 77 ? -3.881 -6.209 8.605 1.00 98.06 77 ASP A N 1
ATOM 616 C CA . ASP A 1 77 ? -3.789 -6.266 7.149 1.00 98.06 77 ASP A CA 1
ATOM 617 C C . ASP A 1 77 ? -2.817 -7.391 6.747 1.00 98.06 77 ASP A C 1
ATOM 619 O O . ASP A 1 77 ? -1.725 -7.518 7.305 1.00 98.06 77 ASP A O 1
ATOM 623 N N . ARG A 1 78 ? -3.200 -8.195 5.754 1.00 97.56 78 ARG A N 1
ATOM 624 C CA . ARG A 1 78 ? -2.354 -9.176 5.067 1.00 97.56 78 ARG A CA 1
ATOM 625 C C . ARG A 1 78 ? -2.165 -8.716 3.628 1.00 97.56 78 ARG A C 1
ATOM 627 O O . ARG A 1 78 ? -3.143 -8.540 2.904 1.00 97.56 78 ARG A O 1
ATOM 634 N N . LEU A 1 79 ? -0.911 -8.540 3.224 1.00 95.88 79 LEU A N 1
ATOM 635 C CA . LEU A 1 79 ? -0.529 -8.095 1.888 1.00 95.88 79 LEU A CA 1
ATOM 636 C C . LEU A 1 79 ? 0.178 -9.232 1.145 1.00 95.88 79 LEU A C 1
ATOM 638 O O . LEU A 1 79 ? 1.261 -9.648 1.550 1.00 95.88 79 LEU A O 1
ATOM 642 N N . ASP A 1 80 ? -0.422 -9.714 0.062 1.00 95.94 80 ASP A N 1
ATOM 643 C CA . ASP A 1 80 ? 0.176 -10.682 -0.852 1.00 95.94 80 ASP A CA 1
ATOM 644 C C . ASP A 1 80 ? 0.704 -9.921 -2.089 1.00 95.94 80 ASP A C 1
ATOM 646 O O . ASP A 1 80 ? -0.060 -9.315 -2.846 1.00 95.94 80 ASP A O 1
ATOM 650 N N . TYR A 1 81 ? 2.031 -9.920 -2.263 1.00 94.56 81 TYR A N 1
ATOM 651 C CA . TYR A 1 81 ? 2.745 -9.236 -3.349 1.00 94.56 81 TYR A CA 1
ATOM 652 C C . TYR A 1 81 ? 3.357 -10.256 -4.311 1.00 94.56 81 TYR A C 1
ATOM 654 O O . TYR A 1 81 ? 4.102 -11.140 -3.888 1.00 94.56 81 TYR A O 1
ATOM 662 N N . ASN A 1 82 ? 3.068 -10.115 -5.603 1.00 94.75 82 ASN A N 1
ATOM 663 C CA . ASN A 1 82 ? 3.612 -10.952 -6.667 1.00 94.75 82 ASN A CA 1
ATOM 664 C C . ASN A 1 82 ? 4.248 -10.077 -7.751 1.00 94.75 82 ASN A C 1
ATOM 666 O O . ASN A 1 82 ? 3.549 -9.290 -8.386 1.00 94.75 82 ASN A O 1
ATOM 670 N N . PHE A 1 83 ? 5.552 -10.222 -7.967 1.00 94.25 83 PHE A N 1
ATOM 671 C CA . PHE A 1 83 ? 6.305 -9.465 -8.962 1.00 94.25 83 PHE A CA 1
ATOM 672 C C . PHE A 1 83 ? 6.747 -10.377 -10.098 1.00 94.25 83 PHE A C 1
ATOM 674 O O . PHE A 1 83 ? 7.398 -11.392 -9.858 1.00 94.25 83 PHE A O 1
ATOM 681 N N . ASP A 1 84 ? 6.418 -9.977 -11.318 1.00 94.50 84 ASP A N 1
ATOM 682 C CA . ASP A 1 84 ? 6.786 -10.666 -12.547 1.00 94.50 84 ASP A CA 1
ATOM 683 C C . ASP A 1 84 ? 7.644 -9.727 -13.400 1.00 94.50 84 ASP A C 1
ATOM 685 O O . ASP A 1 84 ? 7.167 -8.684 -13.852 1.00 94.50 84 ASP A O 1
ATOM 689 N N . ASN A 1 85 ? 8.926 -10.065 -13.549 1.00 92.75 85 ASN A N 1
ATOM 690 C CA . ASN A 1 85 ? 9.874 -9.315 -14.366 1.00 92.75 85 ASN A CA 1
ATOM 691 C C . ASN A 1 85 ? 9.941 -9.943 -15.754 1.00 92.75 85 ASN A C 1
ATOM 693 O O . ASN A 1 85 ? 10.357 -11.093 -15.890 1.00 92.75 85 ASN A O 1
ATOM 697 N N . HIS A 1 86 ? 9.600 -9.172 -16.781 1.00 94.19 86 HIS A N 1
ATOM 698 C CA . HIS A 1 86 ? 9.626 -9.651 -18.159 1.00 94.19 86 HIS A CA 1
ATOM 699 C C . HIS A 1 86 ? 10.997 -9.467 -18.830 1.00 94.19 86 HIS A C 1
ATOM 701 O O . HIS A 1 86 ? 11.178 -9.864 -19.982 1.00 94.19 86 HIS A 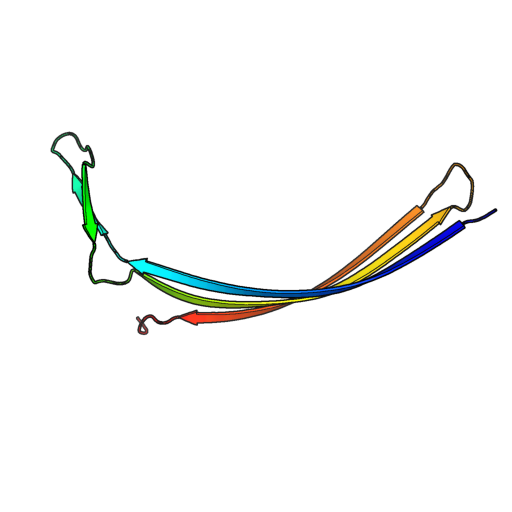O 1
ATOM 707 N N . LEU A 1 87 ? 11.975 -8.865 -18.141 1.00 91.12 87 LEU A N 1
ATOM 708 C CA . LEU A 1 87 ? 13.330 -8.727 -18.666 1.00 91.12 87 LEU A CA 1
ATOM 709 C C . LEU A 1 87 ? 14.114 -10.047 -18.569 1.00 91.12 87 LEU A C 1
ATOM 711 O O . LEU A 1 87 ? 13.976 -10.770 -17.577 1.00 91.12 87 LEU A O 1
ATOM 715 N N . PRO A 1 88 ? 14.986 -10.351 -19.552 1.00 84.81 88 PRO A N 1
ATOM 716 C CA . PRO A 1 88 ? 15.920 -11.464 -19.447 1.00 84.81 88 PRO A CA 1
ATOM 717 C C . PRO A 1 88 ? 16.777 -11.370 -18.173 1.00 84.81 88 PRO A C 1
ATOM 719 O O . PRO A 1 88 ? 17.098 -10.258 -17.739 1.00 84.81 88 PRO A O 1
ATOM 722 N N . PRO A 1 89 ? 17.193 -12.509 -17.590 1.00 78.88 89 PRO A N 1
ATOM 723 C CA . PRO A 1 89 ? 18.192 -12.511 -16.528 1.00 78.88 89 PRO A CA 1
ATOM 724 C C . PRO A 1 89 ? 19.474 -11.814 -17.002 1.00 78.88 89 PRO A C 1
ATOM 726 O O . PRO A 1 89 ? 19.882 -11.998 -18.152 1.00 78.88 89 PRO A O 1
ATOM 729 N N . GLY A 1 90 ? 20.075 -11.012 -16.120 1.00 66.00 90 GLY A N 1
ATOM 730 C CA . GLY A 1 90 ? 21.374 -10.372 -16.351 1.00 66.00 90 GLY A CA 1
ATOM 731 C C . GLY A 1 90 ? 22.553 -11.319 -16.185 1.00 66.00 90 GLY A C 1
ATOM 732 O O . GLY A 1 90 ? 22.389 -12.361 -15.509 1.00 66.00 90 GLY A O 1
#

Solvent-accessible surface area (backbone atoms only — not comparable to full-atom values): 5446 Å² total; per-residue (Å²): 128,70,47,76,47,78,51,70,51,74,47,76,47,81,58,70,46,76,48,80,40,59,41,67,48,71,46,62,50,97,89,66,50,75,79,50,75,43,85,46,93,51,75,72,44,43,38,39,38,45,35,39,38,39,34,44,38,40,37,40,38,41,26,77,46,101,90,45,77,48,76,51,72,53,74,49,75,50,78,50,78,45,81,46,71,74,61,77,86,129

Secondary structure (DSSP, 8-state):
--EEEEEEEEEEEE--EEEEEEEEEEEE-TTS-EEEEEEEEEEEEEEEEEEEEEEEEEEEEEEEETTEEEEEEEEEEEEEEEEEE-SPP-

Radius of gyration: 26.15 Å; Cα contacts (8 Å, |Δi|>4): 180; chains: 1; bounding box: 54×38×61 Å